Protein AF-A0A6B2CY99-F1 (afdb_monomer_lite)

Structure (mmCIF, N/CA/C/O backbone):
data_AF-A0A6B2CY99-F1
#
_entry.id   AF-A0A6B2CY99-F1
#
loop_
_atom_site.group_PDB
_atom_site.id
_atom_site.type_symbol
_atom_site.label_atom_id
_atom_site.label_alt_id
_atom_site.label_comp_id
_atom_site.label_asym_id
_atom_site.label_entity_id
_atom_site.label_seq_id
_atom_site.pdbx_PDB_ins_code
_atom_site.Cartn_x
_atom_site.Cartn_y
_atom_site.Cartn_z
_atom_site.occupancy
_atom_site.B_iso_or_equiv
_atom_site.auth_seq_id
_atom_site.auth_comp_id
_atom_site.auth_asym_id
_atom_site.auth_atom_id
_atom_site.pdbx_PDB_model_num
ATOM 1 N N . MET A 1 1 ? 4.680 -14.272 7.109 1.00 72.19 1 MET A N 1
ATOM 2 C CA . MET A 1 1 ? 5.243 -12.980 6.658 1.00 72.19 1 MET A CA 1
ATOM 3 C C . MET A 1 1 ? 4.703 -11.885 7.569 1.00 72.19 1 MET A C 1
ATOM 5 O O . MET A 1 1 ? 3.501 -11.885 7.810 1.00 72.19 1 MET A O 1
ATOM 9 N N . LYS A 1 2 ? 5.551 -11.034 8.159 1.00 87.88 2 LYS A N 1
ATOM 10 C CA . LYS A 1 2 ? 5.109 -10.042 9.156 1.00 87.88 2 LYS A CA 1
ATOM 11 C C . LYS A 1 2 ? 4.559 -8.802 8.444 1.00 87.88 2 LYS A C 1
ATOM 13 O O . LYS A 1 2 ? 5.269 -8.212 7.639 1.00 87.88 2 LYS A O 1
ATOM 18 N N . ARG A 1 3 ? 3.311 -8.430 8.740 1.00 95.25 3 ARG A N 1
ATOM 19 C CA . ARG A 1 3 ? 2.716 -7.162 8.295 1.00 95.25 3 ARG A CA 1
ATOM 20 C C . ARG A 1 3 ? 3.213 -6.023 9.179 1.00 95.25 3 ARG A C 1
ATOM 22 O O . ARG A 1 3 ? 3.418 -6.217 10.379 1.00 95.25 3 ARG A O 1
ATOM 29 N N . ILE A 1 4 ? 3.422 -4.858 8.583 1.00 97.38 4 ILE A N 1
ATOM 30 C CA . ILE A 1 4 ? 3.873 -3.647 9.269 1.00 97.38 4 ILE A CA 1
ATOM 31 C C . ILE A 1 4 ? 2.717 -2.656 9.247 1.00 97.38 4 ILE A C 1
ATOM 33 O O . ILE A 1 4 ? 2.380 -2.136 8.188 1.00 97.38 4 ILE A O 1
ATOM 37 N N . ARG A 1 5 ? 2.094 -2.407 10.399 1.00 97.75 5 ARG A N 1
ATOM 38 C CA . ARG A 1 5 ? 1.043 -1.392 10.521 1.00 97.75 5 ARG A CA 1
ATOM 39 C C . ARG A 1 5 ? 1.664 0.001 10.502 1.00 97.75 5 ARG A C 1
ATOM 41 O O . ARG A 1 5 ? 2.597 0.254 11.260 1.00 97.75 5 ARG A O 1
ATOM 48 N N . LEU A 1 6 ? 1.121 0.883 9.670 1.00 97.56 6 LEU A N 1
ATOM 49 C CA . LEU A 1 6 ? 1.529 2.279 9.597 1.00 97.56 6 LEU A CA 1
ATOM 50 C C . LEU A 1 6 ? 0.901 3.098 10.726 1.00 97.56 6 LEU A C 1
ATOM 52 O O . LEU A 1 6 ? -0.243 2.885 11.135 1.00 97.56 6 LEU A O 1
ATOM 56 N N . SER A 1 7 ? 1.666 4.063 11.213 1.00 97.00 7 SER A N 1
ATOM 57 C CA . SER A 1 7 ? 1.199 5.122 12.097 1.00 97.00 7 SER A CA 1
ATOM 58 C C . SER A 1 7 ? 0.396 6.178 11.333 1.00 97.00 7 SER A C 1
ATOM 60 O O . SER A 1 7 ? 0.553 6.361 10.126 1.00 97.00 7 SER A O 1
ATOM 62 N N . ASN A 1 8 ? -0.402 6.970 12.055 1.00 95.00 8 ASN A N 1
ATOM 63 C CA . ASN A 1 8 ? -1.144 8.090 11.463 1.00 95.00 8 ASN A CA 1
ATOM 64 C C . ASN A 1 8 ? -0.227 9.107 10.763 1.00 95.00 8 ASN A C 1
ATOM 66 O O . ASN A 1 8 ? -0.631 9.727 9.781 1.00 95.00 8 ASN A O 1
ATOM 70 N N . ARG A 1 9 ? 1.012 9.273 11.251 1.00 96.06 9 ARG A N 1
ATOM 71 C CA . ARG A 1 9 ? 2.006 10.143 10.611 1.00 96.06 9 ARG A CA 1
ATOM 72 C C . ARG A 1 9 ? 2.432 9.584 9.254 1.00 96.06 9 ARG A C 1
ATOM 74 O O . ARG A 1 9 ? 2.387 10.313 8.274 1.00 96.06 9 ARG A O 1
ATOM 81 N N . GLU A 1 10 ? 2.782 8.302 9.188 1.00 96.38 10 GLU A N 1
ATOM 82 C CA . GLU A 1 10 ? 3.188 7.647 7.935 1.00 96.38 10 GLU A CA 1
ATOM 83 C C . GLU A 1 10 ? 2.044 7.612 6.916 1.00 96.38 10 GLU A C 1
ATOM 85 O O . GLU A 1 10 ? 2.269 7.842 5.733 1.00 96.38 10 GLU A O 1
ATOM 90 N N . ILE A 1 11 ? 0.801 7.393 7.364 1.00 95.44 11 ILE A N 1
ATOM 91 C CA . ILE A 1 11 ? -0.382 7.460 6.490 1.00 95.44 11 ILE A CA 1
ATOM 92 C C . ILE A 1 11 ? -0.544 8.872 5.914 1.00 95.44 11 ILE A C 1
ATOM 94 O O . ILE A 1 11 ? -0.829 9.032 4.727 1.00 95.44 11 ILE A O 1
ATOM 98 N N . ARG A 1 12 ? -0.337 9.911 6.731 1.00 93.94 12 ARG A N 1
ATOM 99 C CA . ARG A 1 12 ? -0.381 11.302 6.271 1.00 93.94 12 ARG A CA 1
ATOM 100 C C . ARG A 1 12 ? 0.712 11.594 5.241 1.00 93.94 12 ARG A C 1
ATOM 102 O O . ARG A 1 12 ? 0.403 12.131 4.182 1.00 93.94 12 ARG A O 1
ATOM 109 N N . GLU A 1 13 ? 1.953 11.208 5.520 1.00 94.75 13 GLU A N 1
ATOM 110 C CA . GLU A 1 13 ? 3.080 11.362 4.589 1.00 94.75 13 GLU A CA 1
ATOM 111 C C . GLU A 1 13 ? 2.814 10.620 3.268 1.00 94.75 13 GLU A C 1
ATOM 113 O O . GLU A 1 13 ? 3.042 11.162 2.187 1.00 94.75 13 GLU A O 1
ATOM 118 N N . LEU A 1 14 ? 2.241 9.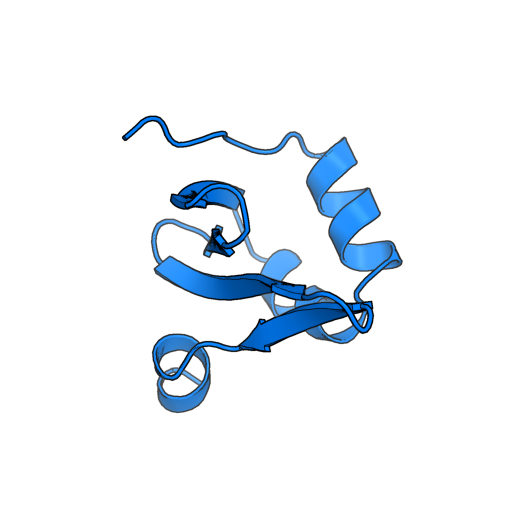413 3.339 1.00 93.38 14 LEU A N 1
ATOM 119 C CA . LEU A 1 14 ? 1.865 8.617 2.172 1.00 93.38 14 LEU A CA 1
ATOM 120 C C . LEU A 1 14 ? 0.804 9.319 1.311 1.00 93.38 14 LEU A C 1
ATOM 122 O O . LEU A 1 14 ? 0.945 9.344 0.087 1.00 93.38 14 LEU A O 1
ATOM 126 N N . ARG A 1 15 ? -0.218 9.922 1.939 1.00 93.00 15 ARG A N 1
ATOM 127 C CA . ARG A 1 15 ? -1.261 10.719 1.264 1.00 93.00 15 ARG A CA 1
ATOM 128 C C . ARG A 1 15 ? -0.690 11.959 0.584 1.00 93.00 15 ARG A C 1
ATOM 130 O O . ARG A 1 15 ? -1.060 12.261 -0.548 1.00 93.00 15 ARG A O 1
ATOM 137 N N . GLU A 1 16 ? 0.196 12.676 1.271 1.00 93.25 16 GLU A N 1
ATOM 138 C CA . GLU A 1 16 ? 0.816 13.899 0.754 1.00 93.25 16 GLU A CA 1
ATOM 139 C C . GLU A 1 16 ? 1.742 13.594 -0.436 1.00 93.25 16 GLU A C 1
ATOM 141 O O . GLU A 1 16 ? 1.695 14.300 -1.447 1.00 93.25 16 GLU A O 1
ATOM 146 N N . ALA A 1 17 ? 2.515 12.506 -0.354 1.00 92.94 17 ALA A N 1
ATOM 147 C CA . ALA A 1 17 ? 3.405 12.057 -1.423 1.00 92.94 17 ALA A CA 1
ATOM 148 C C . ALA A 1 17 ? 2.657 11.441 -2.621 1.00 92.94 17 ALA A C 1
ATOM 150 O O . ALA A 1 17 ? 3.108 11.572 -3.757 1.00 92.94 17 ALA A O 1
ATOM 151 N N . ASN A 1 18 ? 1.507 10.795 -2.393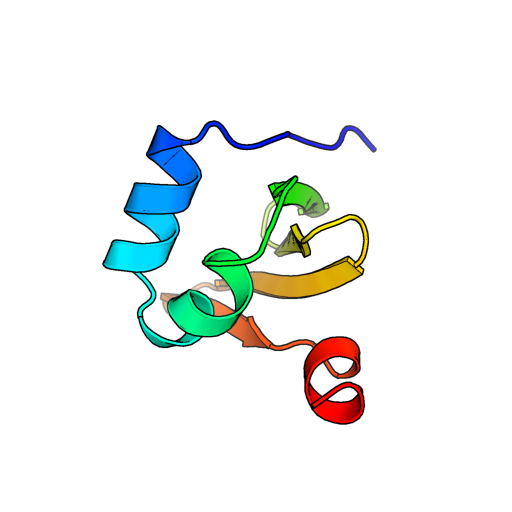 1.00 93.06 18 ASN A N 1
ATOM 152 C CA . ASN A 1 18 ? 0.765 10.049 -3.413 1.00 93.06 18 ASN A CA 1
ATOM 153 C C . ASN A 1 18 ? -0.703 10.480 -3.443 1.00 93.06 18 ASN A C 1
ATOM 155 O O . ASN A 1 18 ? -1.596 9.760 -2.993 1.00 93.06 18 ASN A O 1
ATOM 159 N N . ARG A 1 19 ? -0.971 11.656 -4.024 1.00 91.44 19 ARG A N 1
ATOM 160 C CA . ARG A 1 19 ? -2.318 12.263 -4.044 1.00 91.44 19 ARG A CA 1
ATOM 161 C C . ARG A 1 19 ? -3.415 11.349 -4.597 1.00 91.44 19 ARG A C 1
ATOM 163 O O . ARG A 1 19 ? -4.554 11.453 -4.161 1.00 91.44 19 ARG A O 1
ATOM 170 N N . PHE A 1 20 ? -3.092 10.446 -5.522 1.00 90.81 20 PHE A N 1
ATOM 171 C CA . PHE A 1 20 ? -4.069 9.506 -6.084 1.00 90.81 20 PHE A CA 1
ATOM 172 C C . PHE A 1 20 ? -4.542 8.443 -5.077 1.00 90.81 20 PHE A C 1
ATOM 174 O O . PHE A 1 20 ? -5.624 7.893 -5.243 1.00 90.81 20 PHE A O 1
ATOM 181 N N . MET A 1 21 ? -3.763 8.161 -4.026 1.00 94.19 21 MET A N 1
ATOM 182 C CA . MET A 1 21 ? -4.177 7.266 -2.943 1.00 94.19 21 MET A CA 1
ATOM 183 C C . MET A 1 21 ? -5.072 7.963 -1.920 1.00 94.19 21 MET A C 1
ATOM 185 O O . MET A 1 21 ? -5.759 7.287 -1.158 1.00 94.19 21 MET A O 1
ATOM 189 N N . ALA A 1 22 ? -5.046 9.299 -1.861 1.00 93.19 22 ALA A N 1
ATOM 190 C CA . ALA A 1 22 ? -5.704 10.057 -0.802 1.00 93.19 22 ALA A CA 1
ATOM 191 C C . ALA A 1 22 ? -7.193 9.709 -0.615 1.00 93.19 22 ALA A C 1
ATOM 193 O O . ALA A 1 22 ? -7.564 9.487 0.536 1.00 93.19 22 ALA A O 1
ATOM 194 N N . PRO A 1 23 ? -8.014 9.544 -1.677 1.00 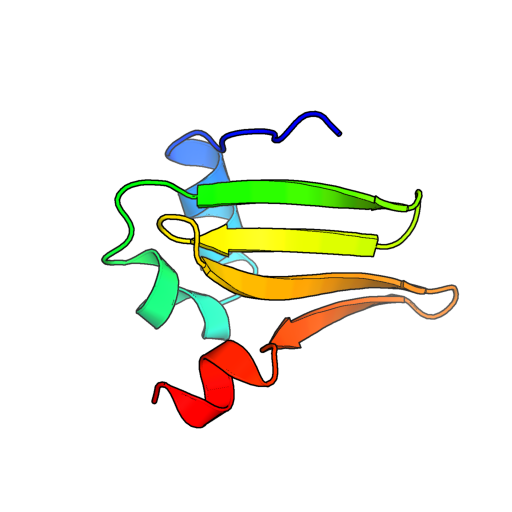92.38 23 PRO A N 1
ATOM 195 C CA . PRO A 1 23 ? -9.419 9.161 -1.518 1.00 92.38 23 PRO A CA 1
ATOM 196 C C . PRO A 1 23 ? -9.612 7.808 -0.823 1.00 92.38 23 PRO A C 1
ATOM 198 O O . PRO A 1 23 ? -10.567 7.624 -0.079 1.00 92.38 23 PRO A O 1
ATOM 201 N N . VAL A 1 24 ? -8.692 6.864 -1.042 1.00 92.56 24 VAL A N 1
ATOM 202 C CA . VAL A 1 24 ? -8.741 5.529 -0.431 1.00 92.56 24 VAL A CA 1
ATOM 203 C C . VAL A 1 24 ? -8.266 5.572 1.022 1.00 92.56 24 VAL A C 1
ATOM 205 O O . VAL A 1 24 ? -8.813 4.889 1.878 1.00 92.56 24 VAL A O 1
ATOM 208 N N . LEU A 1 25 ? -7.257 6.394 1.315 1.00 93.69 25 LEU A N 1
ATOM 209 C CA . LEU A 1 25 ? -6.652 6.485 2.646 1.00 93.69 25 LEU A CA 1
ATOM 210 C C . LEU A 1 25 ? -7.428 7.387 3.620 1.00 93.69 25 LEU A C 1
ATOM 212 O O . LEU A 1 25 ? -7.183 7.323 4.820 1.00 93.69 25 LEU A O 1
ATOM 216 N N . GLU A 1 26 ? -8.322 8.251 3.137 1.00 90.19 26 GLU A N 1
ATOM 217 C CA . GLU A 1 26 ? -9.114 9.156 3.984 1.00 90.19 26 GLU A CA 1
ATOM 218 C C . GLU A 1 26 ? -10.125 8.442 4.880 1.00 90.19 26 GLU A C 1
ATOM 220 O O . GLU A 1 26 ? -10.384 8.917 5.983 1.00 90.19 26 GLU A O 1
ATOM 225 N N . GLY A 1 27 ? -10.666 7.312 4.424 1.00 84.38 27 GLY A N 1
ATOM 226 C CA . GLY A 1 27 ? -11.641 6.513 5.169 1.00 84.38 27 GLY A CA 1
ATOM 227 C C . GLY A 1 27 ? -11.062 5.273 5.850 1.00 84.38 27 GLY A C 1
ATOM 228 O O . GLY A 1 27 ? -11.838 4.477 6.361 1.00 84.38 27 GLY A O 1
ATOM 229 N N . ALA A 1 28 ? -9.741 5.087 5.818 1.00 91.50 28 ALA A N 1
ATOM 230 C CA . ALA A 1 28 ? -9.099 3.863 6.283 1.00 91.50 28 ALA A CA 1
ATOM 231 C C . ALA A 1 28 ? -8.880 3.852 7.803 1.00 91.50 28 ALA A C 1
ATOM 233 O O . ALA A 1 28 ? -8.267 4.775 8.349 1.00 91.50 28 ALA A O 1
ATOM 234 N N . ASP A 1 29 ? -9.275 2.766 8.471 1.00 93.12 29 ASP A N 1
ATOM 235 C CA . ASP A 1 29 ? -9.014 2.551 9.901 1.00 93.12 29 ASP A CA 1
ATOM 236 C C . ASP A 1 29 ? -7.600 1.999 10.140 1.00 93.12 29 ASP A C 1
ATOM 238 O O . ASP A 1 29 ? -6.922 2.305 11.134 1.00 93.12 29 ASP A O 1
ATOM 242 N N . VAL A 1 30 ? -7.140 1.137 9.230 1.00 96.38 30 VAL A N 1
ATOM 243 C CA . VAL A 1 30 ? -5.855 0.450 9.315 1.00 96.38 30 VAL A CA 1
ATOM 244 C C . VAL A 1 30 ? -5.176 0.442 7.956 1.00 96.38 30 VAL A C 1
ATOM 246 O O . VAL A 1 30 ? -5.721 -0.039 6.970 1.00 96.38 30 VAL A O 1
ATOM 249 N N . VAL A 1 31 ? -3.920 0.885 7.922 1.00 97.81 31 VAL A N 1
ATOM 250 C CA . VAL A 1 31 ? -3.045 0.695 6.763 1.00 97.81 31 VAL A CA 1
ATOM 251 C C . VAL A 1 31 ? -1.862 -0.163 7.185 1.00 97.81 31 VAL A C 1
ATOM 253 O O . VAL A 1 31 ? -1.169 0.150 8.155 1.00 97.81 31 VAL A O 1
ATOM 256 N N . GLU A 1 32 ? -1.629 -1.255 6.468 1.00 98.31 32 GLU A N 1
ATOM 257 C CA . GLU A 1 32 ? -0.507 -2.161 6.689 1.00 98.31 32 GLU A CA 1
ATOM 258 C C . GLU A 1 32 ? 0.319 -2.327 5.414 1.00 98.31 32 GLU A C 1
ATOM 260 O O . GLU A 1 32 ? -0.185 -2.222 4.300 1.00 98.31 32 GLU A O 1
ATOM 265 N N . ILE A 1 33 ? 1.595 -2.659 5.574 1.00 97.94 33 ILE A N 1
ATOM 266 C CA . ILE A 1 33 ? 2.477 -3.069 4.488 1.00 97.94 33 ILE A CA 1
ATOM 267 C C . ILE A 1 33 ? 2.815 -4.547 4.668 1.00 97.94 33 ILE A C 1
ATOM 269 O O . ILE A 1 33 ? 3.313 -4.967 5.716 1.00 97.94 33 ILE A O 1
ATOM 273 N N . ALA A 1 34 ? 2.564 -5.338 3.631 1.00 97.75 34 ALA A N 1
ATOM 274 C CA . ALA A 1 34 ? 2.994 -6.722 3.515 1.00 97.75 34 ALA A CA 1
ATOM 275 C C . ALA A 1 34 ? 4.159 -6.814 2.503 1.00 97.75 34 ALA A C 1
ATOM 277 O O . ALA A 1 34 ? 3.925 -6.686 1.299 1.00 97.75 34 ALA A O 1
ATOM 278 N N . PRO A 1 35 ? 5.411 -7.019 2.955 1.00 96.69 35 PRO A N 1
ATOM 279 C CA . PRO A 1 35 ? 6.572 -7.116 2.064 1.00 96.69 35 PRO A CA 1
ATOM 280 C C . PRO A 1 35 ? 6.601 -8.468 1.340 1.00 96.69 35 PRO A C 1
ATOM 282 O O . PRO A 1 35 ? 6.902 -9.474 1.970 1.00 96.69 35 PRO A O 1
ATOM 285 N N . LEU A 1 36 ? 6.279 -8.511 0.045 1.00 95.88 36 LEU A N 1
ATOM 286 C CA . LEU A 1 36 ? 6.229 -9.748 -0.755 1.00 95.88 36 LEU A CA 1
ATOM 287 C C . LEU A 1 36 ? 7.630 -10.236 -1.148 1.00 95.88 36 LEU A C 1
ATOM 289 O O . LEU A 1 36 ? 7.891 -11.437 -1.196 1.00 95.88 36 LEU A O 1
ATOM 293 N N . SER A 1 37 ? 8.528 -9.289 -1.406 1.00 95.88 37 SER A N 1
ATOM 294 C CA . SER A 1 37 ? 9.944 -9.498 -1.698 1.00 95.88 37 SER A CA 1
ATOM 295 C C . SER A 1 37 ? 10.734 -8.266 -1.243 1.00 95.88 37 SER A C 1
ATOM 297 O O . SER A 1 37 ? 10.159 -7.308 -0.727 1.00 95.88 37 SER A O 1
ATOM 299 N N . GLU A 1 38 ? 12.051 -8.241 -1.450 1.00 94.06 38 GLU A N 1
ATOM 300 C CA . GLU A 1 38 ? 12.865 -7.045 -1.166 1.00 94.06 38 GLU A CA 1
ATOM 301 C C . GLU A 1 38 ? 12.454 -5.828 -2.010 1.00 94.06 38 GLU A C 1
ATOM 303 O O . GLU A 1 38 ? 12.715 -4.686 -1.636 1.00 94.06 38 GLU A O 1
ATOM 308 N N . ARG A 1 39 ? 11.816 -6.064 -3.163 1.00 96.25 39 ARG A N 1
ATOM 309 C CA . ARG A 1 39 ? 11.456 -5.021 -4.131 1.00 96.25 39 ARG A CA 1
ATOM 310 C C . ARG A 1 39 ? 9.962 -4.741 -4.194 1.00 96.25 39 ARG A C 1
ATOM 312 O O . ARG A 1 39 ? 9.570 -3.746 -4.794 1.00 96.25 39 ARG A O 1
ATOM 319 N N . GLU A 1 40 ? 9.129 -5.571 -3.579 1.00 97.56 40 GLU A N 1
ATOM 320 C CA . GLU A 1 40 ? 7.676 -5.516 -3.737 1.00 97.56 40 GLU A CA 1
ATOM 321 C C . GLU A 1 40 ? 6.986 -5.448 -2.381 1.00 97.56 40 GLU A C 1
ATOM 323 O O . GLU A 1 40 ? 7.160 -6.313 -1.521 1.00 97.56 40 GLU A O 1
ATOM 328 N N . HIS A 1 41 ? 6.166 -4.418 -2.204 1.00 97.75 41 HIS A N 1
ATOM 329 C CA . HIS A 1 41 ? 5.475 -4.140 -0.953 1.00 97.75 41 HIS A CA 1
ATOM 330 C C . HIS A 1 41 ? 3.996 -3.902 -1.234 1.00 97.75 41 HIS A C 1
ATOM 332 O O . HIS A 1 41 ? 3.630 -2.964 -1.943 1.00 97.75 41 HIS A O 1
ATOM 338 N N . LEU A 1 42 ? 3.140 -4.755 -0.682 1.00 97.69 42 LEU A N 1
ATOM 339 C CA . LEU A 1 42 ? 1.698 -4.665 -0.849 1.00 97.69 42 LEU A CA 1
ATOM 340 C C . LEU A 1 42 ? 1.107 -3.810 0.272 1.00 97.69 42 LEU A C 1
ATOM 342 O O . LEU A 1 42 ? 1.303 -4.109 1.449 1.00 97.69 42 LEU A O 1
ATOM 346 N N . TYR A 1 43 ? 0.385 -2.759 -0.091 1.00 97.50 43 TYR A N 1
ATOM 347 C CA . TYR A 1 43 ? -0.332 -1.905 0.846 1.00 97.50 43 TYR A CA 1
ATOM 348 C C . TYR A 1 43 ? -1.727 -2.479 1.051 1.00 97.50 43 TYR A C 1
ATOM 350 O O . TYR A 1 43 ? -2.528 -2.569 0.115 1.00 97.50 43 TYR A O 1
ATOM 358 N N . LEU A 1 44 ? -1.983 -2.881 2.290 1.00 97.12 44 LEU A N 1
ATOM 359 C CA . LEU A 1 44 ? -3.264 -3.367 2.758 1.00 97.12 44 LEU A CA 1
ATOM 360 C C . LEU A 1 44 ? -4.007 -2.213 3.431 1.00 97.12 44 LEU A C 1
ATOM 362 O O . LEU A 1 44 ? -3.489 -1.634 4.383 1.00 97.12 44 LEU A O 1
ATOM 366 N N . VAL A 1 45 ? -5.204 -1.890 2.961 1.00 96.19 45 VAL A N 1
ATOM 367 C CA . VAL A 1 45 ? -6.086 -0.889 3.571 1.00 96.19 45 VAL A CA 1
ATOM 368 C C . VAL A 1 45 ? -7.294 -1.637 4.112 1.00 96.19 45 VAL A C 1
ATOM 370 O O . VAL A 1 45 ? -7.956 -2.346 3.361 1.00 96.19 45 VAL A O 1
ATOM 373 N N . ASP A 1 46 ? -7.498 -1.586 5.425 1.00 95.25 46 ASP A N 1
ATOM 374 C CA . ASP A 1 46 ? -8.520 -2.352 6.151 1.00 95.25 46 ASP A CA 1
ATOM 375 C C . ASP A 1 46 ? -8.497 -3.858 5.829 1.00 95.25 46 ASP A C 1
ATOM 377 O O . ASP A 1 46 ? -9.511 -4.550 5.784 1.00 95.25 46 ASP A O 1
ATOM 381 N N . GLY A 1 47 ? -7.286 -4.381 5.606 1.00 94.31 47 GLY A N 1
ATOM 382 C CA . GLY A 1 47 ? -7.032 -5.783 5.274 1.00 94.31 47 GLY A CA 1
ATOM 383 C C . GLY A 1 47 ? -7.099 -6.120 3.781 1.00 94.31 47 GLY A C 1
ATOM 384 O O . GLY A 1 47 ? -6.741 -7.239 3.409 1.00 94.31 47 GLY A O 1
ATOM 385 N N . GLU A 1 48 ? -7.479 -5.177 2.920 1.00 95.12 48 GLU A N 1
ATOM 386 C CA . GLU A 1 48 ? -7.584 -5.379 1.474 1.00 95.12 48 GLU A CA 1
ATOM 387 C C . GLU A 1 48 ? -6.335 -4.913 0.726 1.00 95.12 48 GLU A C 1
ATOM 389 O O . GLU A 1 48 ? -5.823 -3.821 0.949 1.00 95.12 48 GLU A O 1
ATOM 394 N N . ALA A 1 49 ? -5.854 -5.722 -0.216 1.00 95.44 49 ALA A N 1
ATOM 395 C CA . ALA A 1 49 ? -4.676 -5.417 -1.021 1.00 95.44 49 ALA A CA 1
ATOM 396 C C . ALA A 1 49 ? -4.987 -4.423 -2.143 1.00 95.44 49 ALA A C 1
ATOM 398 O O . ALA A 1 49 ? -5.286 -4.830 -3.266 1.00 95.44 49 ALA A O 1
ATOM 399 N N . LEU A 1 50 ? -4.912 -3.124 -1.849 1.00 96.38 50 LEU A N 1
ATOM 400 C CA . LEU A 1 50 ? -5.358 -2.075 -2.774 1.00 96.38 50 LEU A CA 1
ATOM 401 C C . LEU A 1 50 ? -4.237 -1.500 -3.642 1.00 96.38 50 LEU A C 1
ATOM 403 O O . LEU A 1 50 ? -4.491 -1.128 -4.788 1.00 96.38 50 LEU A O 1
ATOM 407 N N . PHE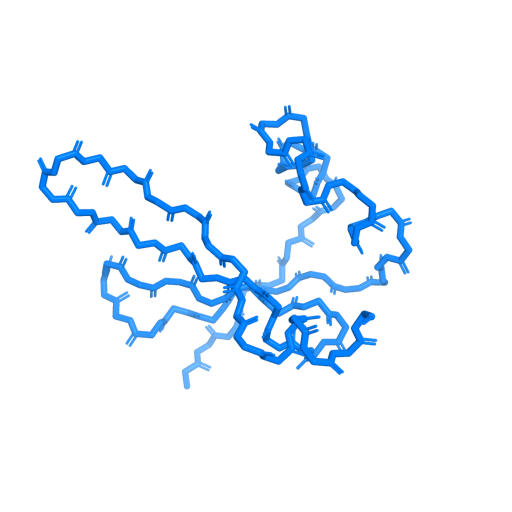 A 1 51 ? -2.998 -1.468 -3.145 1.00 97.12 51 PHE A N 1
ATOM 408 C CA . PHE A 1 51 ? -1.864 -0.928 -3.900 1.00 97.12 51 PHE A CA 1
ATOM 409 C C . PHE A 1 51 ? -0.621 -1.800 -3.783 1.00 97.12 51 PHE A C 1
ATOM 411 O O . PHE A 1 51 ? -0.384 -2.441 -2.761 1.00 97.12 51 PHE A O 1
ATOM 418 N N . LEU A 1 52 ? 0.208 -1.774 -4.821 1.00 97.44 52 LEU A N 1
ATOM 419 C CA . LEU A 1 52 ? 1.512 -2.423 -4.860 1.00 97.44 52 LEU A CA 1
ATOM 420 C C . LEU A 1 52 ? 2.593 -1.373 -5.114 1.00 97.44 52 LEU A C 1
ATOM 422 O O . LEU A 1 52 ? 2.533 -0.646 -6.106 1.00 97.44 52 LEU A O 1
ATOM 426 N N . LYS A 1 53 ? 3.596 -1.320 -4.236 1.00 97.25 53 LYS A N 1
ATOM 427 C CA . LYS A 1 53 ? 4.841 -0.589 -4.471 1.00 97.25 53 LYS A CA 1
ATOM 428 C C . LYS A 1 53 ? 5.890 -1.534 -5.038 1.00 97.25 53 LYS A C 1
ATOM 430 O O . LYS A 1 53 ? 6.155 -2.578 -4.445 1.00 97.25 53 LYS A O 1
ATOM 435 N N . ILE A 1 54 ? 6.507 -1.135 -6.144 1.00 97.62 54 ILE A N 1
ATOM 436 C CA . ILE A 1 54 ? 7.562 -1.875 -6.835 1.00 97.62 54 ILE A CA 1
ATOM 437 C C . ILE A 1 54 ? 8.800 -0.985 -6.922 1.00 97.62 54 ILE A C 1
ATOM 439 O O . ILE A 1 54 ? 8.746 0.114 -7.473 1.00 97.62 54 ILE A O 1
ATOM 443 N N . ILE A 1 55 ? 9.922 -1.471 -6.404 1.00 96.50 55 ILE A N 1
ATOM 444 C CA . ILE A 1 55 ? 11.234 -0.840 -6.542 1.00 96.50 55 ILE A CA 1
ATOM 445 C C . ILE A 1 55 ? 11.911 -1.449 -7.771 1.00 96.50 55 ILE A C 1
ATOM 447 O O . ILE A 1 55 ? 12.366 -2.595 -7.751 1.00 96.50 55 ILE A O 1
ATOM 451 N N . HIS A 1 56 ? 11.966 -0.686 -8.860 1.00 94.12 56 HIS A N 1
ATOM 452 C CA . HIS A 1 56 ? 12.597 -1.099 -10.108 1.00 94.12 56 HIS A CA 1
ATOM 453 C C . HIS A 1 56 ? 13.883 -0.304 -10.357 1.00 94.12 56 HIS A C 1
ATOM 455 O O . HIS A 1 56 ? 14.089 0.781 -9.821 1.00 94.12 56 HIS A O 1
ATOM 461 N N . ASN A 1 57 ? 14.743 -0.809 -11.241 1.00 93.19 57 ASN A N 1
ATOM 462 C CA . ASN A 1 57 ? 16.021 -0.166 -11.570 1.00 93.19 57 ASN A CA 1
ATOM 463 C C . ASN A 1 57 ? 15.865 1.234 -12.197 1.00 93.19 57 ASN A C 1
ATOM 465 O O . ASN A 1 57 ? 16.828 1.988 -12.258 1.00 93.19 57 ASN A O 1
ATOM 469 N N . VAL A 1 58 ? 14.670 1.563 -12.694 1.00 93.12 58 VAL A N 1
ATOM 470 C CA . VAL A 1 58 ? 14.367 2.846 -13.348 1.00 93.12 58 VAL A CA 1
ATOM 471 C C . VAL A 1 58 ? 13.552 3.787 -12.453 1.00 93.12 58 VAL A C 1
ATOM 473 O O . VAL A 1 58 ? 13.260 4.905 -12.865 1.00 93.12 58 VAL A O 1
ATOM 476 N N . GLY A 1 59 ? 13.167 3.345 -11.251 1.00 92.06 59 GLY A N 1
ATOM 477 C CA . GLY A 1 59 ? 12.373 4.136 -10.318 1.00 92.06 59 GLY A CA 1
ATOM 478 C C . GLY A 1 59 ? 11.447 3.303 -9.436 1.00 92.06 59 GLY A C 1
ATOM 479 O O . GLY A 1 59 ? 11.371 2.076 -9.540 1.00 92.06 59 GLY A O 1
ATOM 480 N N . GLU A 1 60 ? 10.729 4.003 -8.563 1.00 93.50 60 GLU A N 1
ATOM 481 C CA . GLU A 1 60 ? 9.681 3.425 -7.729 1.00 93.50 60 GLU A CA 1
ATOM 482 C C . GLU A 1 60 ? 8.318 3.618 -8.390 1.00 93.50 60 GLU A C 1
ATOM 484 O O . GLU A 1 60 ? 7.962 4.721 -8.807 1.00 93.50 60 GLU A O 1
ATOM 489 N N . TYR A 1 61 ? 7.546 2.541 -8.454 1.00 94.38 61 TYR A N 1
ATOM 490 C CA . TYR A 1 61 ? 6.182 2.553 -8.957 1.00 94.38 61 TYR A CA 1
ATOM 491 C C . TYR A 1 61 ? 5.221 2.246 -7.826 1.00 94.38 61 TYR A C 1
ATOM 493 O O . TYR A 1 61 ? 5.470 1.346 -7.027 1.00 94.38 61 TYR A O 1
ATOM 501 N N . LEU A 1 62 ? 4.103 2.959 -7.798 1.00 95.31 62 LEU A N 1
ATOM 502 C CA . LEU A 1 62 ? 2.987 2.671 -6.915 1.00 95.31 62 LEU A CA 1
ATOM 503 C C . LEU A 1 62 ? 1.744 2.517 -7.778 1.00 95.31 62 LEU A C 1
ATOM 505 O O . LEU A 1 62 ? 1.314 3.470 -8.425 1.00 95.31 62 LEU A O 1
ATOM 509 N N . VAL A 1 63 ? 1.216 1.299 -7.838 1.00 94.94 63 VAL A N 1
ATOM 510 C CA . VAL A 1 63 ? 0.147 0.935 -8.771 1.00 94.94 63 VAL A CA 1
ATOM 511 C C . VAL A 1 63 ? -1.076 0.407 -8.025 1.00 94.94 63 VAL A C 1
ATOM 513 O O . VAL A 1 63 ? -0.917 -0.289 -7.017 1.00 94.94 63 VAL A O 1
ATOM 516 N N . PRO A 1 64 ? -2.297 0.720 -8.490 1.00 95.38 64 PRO A N 1
ATOM 517 C CA . PRO A 1 64 ? -3.505 0.097 -7.969 1.00 95.38 64 PRO A CA 1
ATOM 518 C C . PRO A 1 64 ? -3.523 -1.390 -8.337 1.00 95.38 64 PRO A C 1
ATOM 520 O O . PRO A 1 64 ? -3.073 -1.786 -9.415 1.00 95.38 64 PRO A O 1
ATOM 523 N N . THR A 1 65 ? -4.053 -2.229 -7.454 1.00 95.88 65 THR A N 1
ATOM 524 C CA . THR A 1 65 ? -4.297 -3.636 -7.781 1.00 95.88 65 THR A CA 1
ATOM 525 C C . THR A 1 65 ? -5.569 -3.779 -8.617 1.00 95.88 65 THR A C 1
ATOM 527 O O . THR A 1 65 ? -6.451 -2.91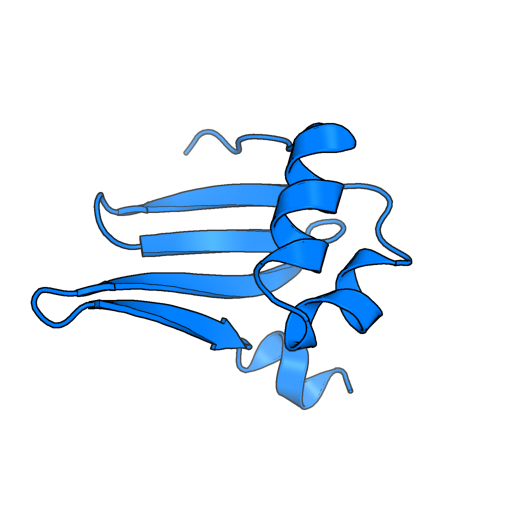9 -8.602 1.00 95.88 65 THR A O 1
ATOM 530 N N . LEU A 1 66 ? -5.715 -4.919 -9.301 1.00 93.38 66 LEU A N 1
ATOM 531 C CA . LEU A 1 66 ? -6.986 -5.274 -9.943 1.00 93.38 66 LEU A CA 1
ATOM 532 C C . LEU A 1 66 ? -8.144 -5.300 -8.936 1.00 93.38 66 LEU A C 1
ATOM 534 O O . LEU A 1 66 ? -9.262 -4.943 -9.288 1.00 93.38 66 LEU A O 1
ATOM 538 N N . PHE A 1 67 ? -7.875 -5.676 -7.682 1.00 90.00 67 PHE A N 1
ATOM 539 C CA . PHE A 1 67 ? -8.882 -5.686 -6.624 1.00 90.00 67 PHE A CA 1
ATOM 540 C C . PHE A 1 67 ? -9.466 -4.287 -6.386 1.00 90.00 67 PHE A C 1
ATOM 542 O O . PHE A 1 67 ? -10.683 -4.141 -6.340 1.00 90.00 67 PHE A O 1
ATOM 549 N N . LEU A 1 68 ? -8.619 -3.253 -6.311 1.00 90.12 68 LEU A N 1
ATOM 550 C CA . LEU A 1 68 ? -9.080 -1.869 -6.174 1.00 90.12 68 LEU A CA 1
ATOM 551 C C . LEU A 1 68 ? -9.904 -1.416 -7.390 1.00 90.12 68 LEU A C 1
ATOM 553 O O . LEU A 1 68 ? -10.949 -0.788 -7.227 1.00 90.12 68 LEU A O 1
ATOM 557 N N . ILE A 1 69 ? -9.444 -1.761 -8.596 1.00 87.19 69 ILE A N 1
ATOM 558 C CA . ILE A 1 69 ? -10.094 -1.374 -9.857 1.00 87.19 69 ILE A CA 1
ATOM 559 C C . ILE A 1 69 ? -11.501 -1.972 -9.974 1.00 87.19 69 ILE A C 1
ATOM 561 O O . ILE A 1 69 ? -12.414 -1.268 -10.380 1.00 87.19 69 ILE A O 1
ATOM 565 N N . TYR A 1 70 ? -11.695 -3.243 -9.609 1.00 82.75 70 TYR A N 1
ATOM 566 C CA . TYR A 1 70 ? -13.008 -3.899 -9.702 1.00 82.75 70 TYR A CA 1
ATOM 567 C C . TYR A 1 70 ? -13.948 -3.593 -8.529 1.00 82.75 70 TYR A C 1
ATOM 569 O O . TYR A 1 70 ? -15.130 -3.927 -8.601 1.00 82.75 70 TYR A O 1
ATOM 577 N N . LYS A 1 71 ? -13.439 -2.995 -7.446 1.00 72.50 71 LYS A N 1
ATOM 578 C CA . LYS A 1 71 ? -14.241 -2.575 -6.289 1.00 72.50 71 LYS A CA 1
ATOM 579 C C . LYS A 1 71 ? -14.875 -1.186 -6.475 1.00 72.50 71 LYS A C 1
ATOM 581 O O . LYS A 1 71 ? -15.841 -0.885 -5.777 1.00 72.50 71 LYS A O 1
ATOM 586 N N . SER A 1 72 ? -14.317 -0.358 -7.364 1.00 56.00 72 SER A N 1
ATOM 587 C CA . SER A 1 72 ? -14.700 1.052 -7.564 1.00 56.0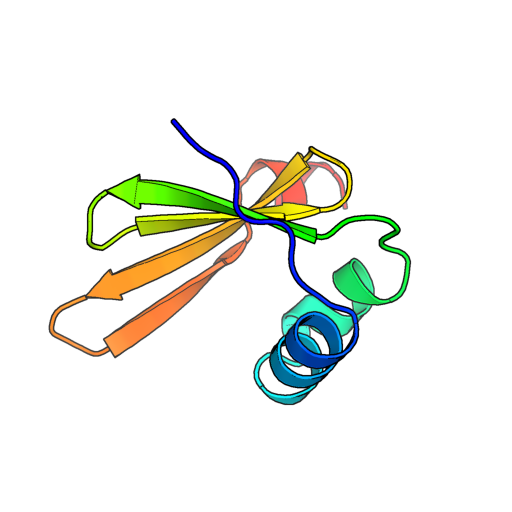0 72 SER A CA 1
ATOM 588 C C . SER A 1 72 ? -15.727 1.243 -8.673 1.00 56.00 72 SER A C 1
ATOM 590 O O . SER A 1 72 ? -15.617 0.544 -9.703 1.00 56.00 72 SER A O 1
#

pLDDT: mean 93.29, std 6.48, range [56.0, 98.31]

Radius of gyration: 11.69 Å; chains: 1; bounding box: 31×27×25 Å

Sequence (72 aa):
MKRIRLSNREIRELREANRFMAPVLEGADVVEIAPLSEREHLYLVDGEALFLKIIHNVGEYLVPTLFLIYKS

Foldseek 3Di:
DDKAKDDPVVLVVVCVVPVVCVVVSVPFPTWIWDDPDPFWIFIATNNHRFWIWGQDPVGIDIDGDPVNVVVD

Secondary structure (DSSP, 8-state):
---EEPPHHHHHHHHHH-GGGHHHHTT-S-EEEEESSSSEEEEEETTEEEEEEEEETTEEEEEE-HHHHHH-

=== Feature glossary ===
The record interleaves many kinds of information about one protein. Here is each kind framed as the question it answers.

Q: What are the backbone torsion angles?
A: φ (phi) and ψ (psi) are the two rotatable backbone dihedrals per residue: φ is the C(i-1)–N–Cα–C torsion, ψ is the N–Cα–C–N(i+1) torsion, both in degrees on (−180°, 180°]. α-helical residues cluster near (−60°, −45°); β-strand residues near (−120°, +130°). A Ramachandran plot is simply a scatter of (φ, ψ) for every residue.

Q: What is the amino-acid chain?
A: This is the polypeptide sequence — one letter per residue, N-terminus first. Length ranges from a few dozen residues for small domains to over a thousand for large multi-domain proteins.

Q: How mobile is each atom in the crystal?
A: For experimental (PDB) structures, the B-factor (temperature factor) quantifies the positional spread of each atom in the crystal — a combination of thermal vibration and static disorder — in units of Å². High B-factors mark flexible loops or poorly resolved regions; low B-factors mark the rigid, well-ordered core.

Q: Are the domains correctly placed relative to each other?
A: Predicted Aligned Error (PAE) is an AlphaFold confidence matrix: entry (i, j) is the expected error in the position of residue j, in ångströms, when the prediction is superimposed on the true structure at residue i. Low PAE within a block of residues means that block is internally rigid and well-predicted; high PAE between two blocks means their relative placement is uncertain even if each block individually is confident.

Q: How confident is the AlphaFold model at each residue?
A: pLDDT is the predicted lDDT-Cα score: AlphaFold's confidence that the local environment of each residue (all inter-atomic distances within 15 Å) is correctly placed. It is a per-residue number between 0 and 100, with higher meaning more reliable.

Q: What family and function is it annotated with?
A: Functional annotations link the protein to curated databases. InterPro entries identify conserved domains and families by matching the sequence against member-database signatures (Pfam, PROSITE, CDD, …). Gene Ontology (GO) terms describe molecular function, biological process, and cellular component in a controlled vocabulary. CATH places the structure in a hierarchical fold classification (Class/Architecture/Topology/Homologous-superfamily). The organism is the source species.

Q: How big and how compact is the whole molecule?
A: Three whole-structure scalars: the radius of gyration (RMS distance of Cα from centroid, in Å), the count of Cα–Cα contacts (pairs closer than 8 Å and separated by more than four residues in sequence — i.e. tertiary, not local, contacts), and the bounding-box dimensions. Together they distinguish compact globular folds from extended fibres or disordered chains.

Q: What known structures does this most resemble?
A: The Foldseek neighbor list gives the closest experimentally determined structures in the PDB, ranked by structural alignment. TM-score near 1 means near-identical fold; near 0.3 means only rough topology match. This is how one finds what a novel AlphaFold prediction most resembles in the solved-structure universe.

Q: Which residues are buried vs exposed?
A: SASA measures how much of the protein is reachable by solvent. It is computed by rolling a water-sized probe over the atomic surface and summing the exposed area (Å²). Per-residue SASA distinguishes core (buried, low SASA) from surface (exposed, high SASA) residues; total SASA is a whole-molecule size measure.

Q: Which residues are in helices, strands, or loops?
A: Eight-state secondary structure (DSSP): H is the canonical α-helix, G the tighter 3₁₀-helix, I the wider π-helix; E/B are β-structure, T and S are turns and bends, and '-' is everything else. DSSP derives these from the pattern of main-chain N–H···O=C hydrogen bonds, not from the sequence.

Q: Where is each backbone atom in 3D?
A: Structure coordinates are given as an mmCIF _atom_site loop: one row per atom with element, residue name, chain id, sequence number, and x/y/z position in Å. Only the four main-chain atoms per residue are included here; side chains are omitted to keep the record compact.

Q: What if only a Cα trace is available?
A: Three-state secondary structure (P-SEA) collapses the eight DSSP classes into helix (a), strand (b), and coil (c). P-SEA assigns these from Cα geometry alone — distances and angles — without requiring backbone oxygens, so it works on any Cα trace.

Q: What do the rendered images show?
A: The six renders are orthographic views along the three Cartesian axes in both directions. Representation (cartoon, sticks, or surface) and color scheme (sequence-rainbow or by-chain) vary across proteins so the training set covers all the common visualization conventions.

Q: What does the local fold look like, residue by residue?
A: Foldseek's 3Di representation compresses backbone geometry into a per-residue letter drawn from a learned twenty-state alphabet. It captures the tertiary interaction pattern around each residue — which residues are packed against it in space, regardless of where they are in sequence.

Q: What do the diagnostic plots show?
A: The contact map is a binary N×N matrix image: pixel (i, j) is dark where Cα_i and Cα_j are within 8 Å and |i−j|>4. Because the |i−j|>4 filter removes local helical contacts, off-diagonal stripes parallel to the main diagonal indicate parallel β-sheets; stripes perpendicular to it indicate antiparallel β-sheets. The Ramachandran plot scatters every residue's (φ, ψ) pair against the sterically allowed regions. The PAE heatmap renders the predicted-aligned-error matrix.